Protein AF-A0A959HGX9-F1 (afdb_monomer_lite)

Radius of gyration: 23.61 Å; chains: 1; bounding box: 44×29×68 Å

Sequence (111 aa):
MTEDIKIECPKCGWEPDGGAYWSCTCGHVWDTFATAGRCPACNKQWKHTQCIGYKGGCNQFSLHLDWYKGLDGWLERELEAIEKTTNRQYARASATMPGSVTPYPEEAPWA

Foldseek 3Di:
DPPDFAFADLVQRHGDPQDFDDADPVGDTGRCVVPLQQDPPPRDRDQKDAFDVVSPTDRDIDGSVSRTPCPVVVVVVVVVVVVVVVVVVVVVVVVPDDDDDDDDDPDDPPD

Secondary structure (DSSP, 8-state):
-----EE--TTT-PPP-S---EE-TTS-EE-TTTTTTB-TTT-PBPSEEE--GGGT----EEEGGGGEESHHHHHHHHHHHHHHHHHHHHHHHHHHS-S--PPPPS-----

pLDDT: mean 86.15, std 15.62, range [43.25, 97.75]

Structure (mmCIF, N/CA/C/O backbone):
data_AF-A0A959HGX9-F1
#
_entry.id   AF-A0A959HGX9-F1
#
loop_
_atom_site.group_PDB
_atom_site.id
_atom_site.type_symbol
_atom_site.label_atom_id
_atom_site.label_alt_id
_atom_site.label_comp_id
_atom_site.label_asym_id
_atom_site.label_entity_id
_atom_site.label_seq_id
_atom_site.pdbx_PDB_ins_code
_atom_site.Cartn_x
_atom_site.Cartn_y
_atom_site.Cartn_z
_atom_site.occupancy
_atom_site.B_iso_or_equiv
_atom_site.auth_seq_id
_atom_site.auth_comp_id
_atom_site.auth_asym_id
_atom_site.auth_atom_id
_atom_site.pdbx_PDB_model_num
ATOM 1 N N . MET A 1 1 ? -21.101 3.736 2.443 1.00 43.25 1 MET A N 1
ATOM 2 C CA . MET A 1 1 ? -20.547 4.569 1.361 1.00 43.25 1 MET A CA 1
ATOM 3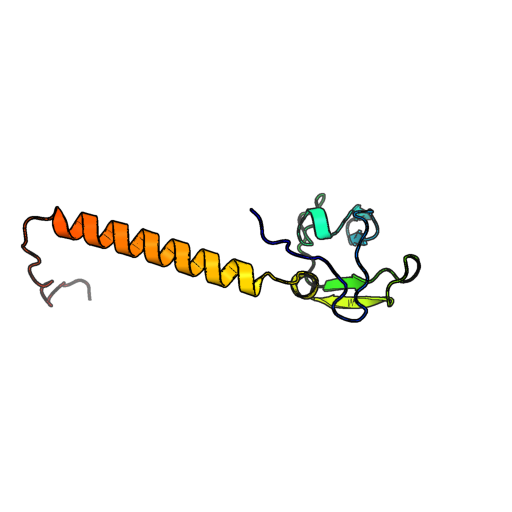 C C . MET A 1 1 ? -19.123 4.847 1.781 1.00 43.25 1 MET A C 1
ATOM 5 O O . MET A 1 1 ? -18.922 5.640 2.684 1.00 43.25 1 MET A O 1
ATOM 9 N N . THR A 1 2 ? -18.184 4.028 1.315 1.00 53.69 2 THR A N 1
ATOM 10 C CA . THR A 1 2 ? -16.759 4.171 1.628 1.00 53.69 2 THR A CA 1
ATOM 11 C C . THR A 1 2 ? -16.293 5.469 0.996 1.00 53.69 2 THR A C 1
ATOM 13 O O . THR A 1 2 ? -16.150 5.511 -0.218 1.00 53.69 2 THR A O 1
ATOM 16 N N . GLU A 1 3 ? -16.147 6.533 1.783 1.00 57.59 3 GLU A N 1
ATOM 17 C CA . GLU A 1 3 ? -15.429 7.715 1.310 1.00 57.59 3 GLU A CA 1
ATOM 18 C C . GLU A 1 3 ? -14.091 7.270 0.728 1.00 57.59 3 GLU A C 1
ATOM 20 O O . GLU A 1 3 ? -13.369 6.475 1.337 1.00 57.59 3 GLU A O 1
ATOM 25 N N . ASP A 1 4 ? -13.869 7.698 -0.510 1.00 71.88 4 ASP A N 1
ATOM 26 C CA . ASP A 1 4 ? -12.917 7.114 -1.436 1.00 71.88 4 ASP A CA 1
ATOM 27 C C . ASP A 1 4 ? -11.490 7.334 -0.939 1.00 71.88 4 ASP A C 1
ATOM 29 O O . ASP A 1 4 ? -10.871 8.369 -1.192 1.00 71.88 4 ASP A O 1
ATOM 33 N N . ILE A 1 5 ? -10.962 6.351 -0.204 1.00 86.31 5 ILE A N 1
ATOM 34 C CA . ILE A 1 5 ? -9.531 6.267 0.071 1.00 86.31 5 ILE A CA 1
ATOM 35 C C . ILE A 1 5 ? -8.840 6.260 -1.287 1.00 86.31 5 ILE A C 1
ATOM 37 O O . ILE A 1 5 ? -8.953 5.303 -2.056 1.00 86.31 5 ILE A O 1
ATOM 41 N N . LYS A 1 6 ? -8.140 7.350 -1.586 1.00 92.12 6 LYS A N 1
ATOM 42 C CA . LYS A 1 6 ? -7.470 7.528 -2.867 1.00 92.12 6 LYS A CA 1
ATOM 43 C C . LYS A 1 6 ? -6.023 7.102 -2.733 1.00 92.12 6 LYS A C 1
ATOM 45 O O . LYS A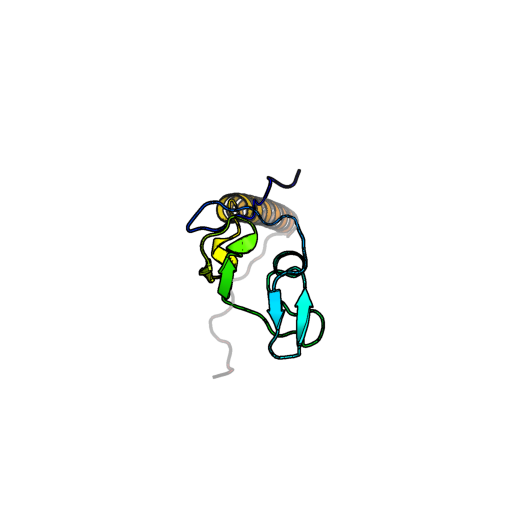 1 6 ? -5.347 7.477 -1.777 1.00 92.12 6 LYS A O 1
ATOM 50 N N . ILE A 1 7 ? -5.549 6.333 -3.702 1.00 94.94 7 ILE A N 1
ATOM 51 C CA . ILE A 1 7 ? -4.167 5.875 -3.738 1.00 94.94 7 ILE A CA 1
ATOM 52 C C . ILE A 1 7 ? -3.413 6.712 -4.761 1.00 94.94 7 ILE A C 1
ATOM 54 O O . ILE A 1 7 ? -3.704 6.652 -5.950 1.00 94.94 7 ILE A O 1
ATOM 58 N N . GLU A 1 8 ? -2.431 7.482 -4.309 1.00 95.81 8 GLU A N 1
ATOM 59 C CA . GLU A 1 8 ? -1.599 8.302 -5.186 1.00 95.81 8 GLU A CA 1
ATOM 60 C C . GLU A 1 8 ? -0.197 8.485 -4.609 1.00 95.81 8 GLU A C 1
ATOM 62 O O . GLU A 1 8 ? 0.026 8.456 -3.399 1.00 95.81 8 GLU A O 1
ATOM 67 N N . CYS A 1 9 ? 0.786 8.694 -5.480 1.00 96.81 9 CYS A N 1
ATOM 68 C CA . CYS A 1 9 ? 2.144 8.943 -5.041 1.00 96.81 9 CYS A CA 1
ATOM 69 C C . CYS A 1 9 ? 2.197 10.264 -4.259 1.00 96.81 9 CYS A C 1
ATOM 71 O O . CYS A 1 9 ? 1.957 11.318 -4.850 1.00 96.81 9 CYS A O 1
ATOM 73 N N . PRO A 1 10 ? 2.650 10.276 -2.992 1.00 96.31 10 PRO A N 1
ATOM 74 C CA . PRO A 1 10 ? 2.667 11.497 -2.181 1.00 96.31 10 PRO A CA 1
ATOM 75 C C . PRO A 1 10 ? 3.644 12.562 -2.697 1.00 96.31 10 PRO A C 1
ATOM 77 O O . PRO A 1 10 ? 3.620 13.696 -2.232 1.00 96.31 10 PRO A O 1
ATOM 80 N N . LYS A 1 11 ? 4.530 12.199 -3.632 1.00 96.19 11 LYS A N 1
ATOM 81 C CA . LYS A 1 11 ? 5.544 13.095 -4.200 1.00 96.19 11 LYS A CA 1
ATOM 82 C C . LYS A 1 11 ? 5.146 13.704 -5.543 1.00 96.19 11 LYS A C 1
ATOM 84 O O . LYS A 1 11 ? 5.609 14.791 -5.856 1.00 96.19 11 LYS A O 1
ATOM 89 N N . CYS A 1 12 ? 4.355 13.001 -6.354 1.00 96.38 12 CYS A N 1
ATOM 90 C CA . CYS A 1 12 ? 4.049 13.435 -7.725 1.00 96.38 12 CYS A CA 1
ATOM 91 C C . CYS A 1 12 ? 2.580 13.281 -8.133 1.00 96.38 12 CYS A C 1
ATOM 93 O O . CYS A 1 12 ? 2.236 13.647 -9.249 1.00 96.38 12 CYS A O 1
ATOM 95 N N . GLY A 1 13 ? 1.726 12.732 -7.266 1.00 95.44 13 GLY A N 1
ATOM 96 C CA . GLY A 1 13 ? 0.303 12.527 -7.540 1.00 95.44 13 GLY A CA 1
ATOM 97 C C . GLY A 1 13 ? -0.014 11.376 -8.496 1.00 95.44 13 GLY A C 1
ATOM 98 O O . GLY A 1 13 ? -1.168 11.203 -8.857 1.00 95.44 13 GLY A O 1
ATOM 99 N N . TRP A 1 14 ? 0.975 10.582 -8.922 1.00 96.06 14 TRP A N 1
ATOM 100 C CA . TRP A 1 14 ? 0.731 9.442 -9.810 1.00 96.06 14 TRP A CA 1
ATOM 101 C C . TRP A 1 14 ? -0.174 8.389 -9.161 1.00 96.06 14 TRP A C 1
ATOM 103 O O . TRP A 1 14 ? 0.122 7.921 -8.059 1.00 96.06 14 TRP A O 1
ATOM 113 N N . GLU A 1 15 ? -1.221 7.981 -9.874 1.00 95.44 15 GLU A N 1
ATOM 114 C CA . GLU A 1 15 ? -2.191 6.978 -9.437 1.00 95.44 15 GLU A CA 1
ATOM 115 C C . GLU A 1 15 ? -1.864 5.607 -10.056 1.00 95.44 15 GLU A C 1
ATOM 117 O O . GLU A 1 15 ? -1.701 5.506 -11.277 1.00 95.44 15 GLU A O 1
ATOM 122 N N . PRO A 1 16 ? -1.740 4.543 -9.245 1.00 92.69 16 PRO A N 1
ATOM 123 C CA . PRO A 1 16 ? -1.541 3.194 -9.751 1.00 92.69 16 PRO A CA 1
ATOM 124 C C . PRO A 1 16 ? -2.810 2.665 -10.433 1.00 92.69 16 PRO A C 1
ATOM 126 O O . PRO A 1 16 ? -3.915 2.816 -9.926 1.00 92.69 16 PRO A O 1
ATOM 129 N N . ASP A 1 17 ? -2.641 1.968 -11.557 1.00 91.62 17 ASP A N 1
ATOM 130 C CA . ASP A 1 17 ? -3.730 1.376 -12.356 1.00 91.62 17 ASP A CA 1
ATOM 131 C C . ASP A 1 17 ? -4.119 -0.055 -11.910 1.00 91.62 17 ASP A C 1
ATOM 133 O O . ASP A 1 17 ? -4.841 -0.754 -12.619 1.00 91.62 17 ASP A O 1
ATOM 137 N N . GLY A 1 18 ? -3.620 -0.512 -10.753 1.00 91.19 18 GLY A N 1
ATOM 138 C CA . GLY A 1 18 ? -3.826 -1.872 -10.231 1.00 91.19 18 GLY A CA 1
ATOM 139 C C . GLY A 1 18 ? -2.944 -2.952 -10.874 1.00 91.19 18 GLY A C 1
ATOM 140 O O . GLY A 1 18 ? -3.134 -4.143 -10.626 1.00 91.19 18 GLY A O 1
ATOM 141 N N . GLY A 1 19 ? -1.977 -2.574 -11.716 1.00 92.50 19 GLY A N 1
ATOM 142 C CA . GLY A 1 19 ? -1.045 -3.521 -12.323 1.00 92.50 19 GLY A CA 1
ATOM 143 C C . GLY A 1 19 ? 0.026 -4.062 -11.365 1.00 92.50 19 GLY A C 1
ATOM 144 O O . GLY A 1 19 ? 0.438 -3.423 -10.394 1.00 92.50 19 GLY A O 1
ATOM 145 N N . ALA A 1 20 ? 0.535 -5.257 -11.677 1.00 93.62 20 ALA A N 1
ATOM 146 C CA . ALA A 1 20 ? 1.593 -5.910 -10.911 1.00 93.62 20 ALA A CA 1
ATOM 147 C C . ALA A 1 20 ? 2.985 -5.367 -11.285 1.00 93.62 20 ALA A C 1
ATOM 149 O O . ALA A 1 20 ? 3.669 -5.923 -12.144 1.00 93.62 20 ALA A O 1
ATOM 150 N N . TYR A 1 21 ? 3.407 -4.274 -10.643 1.00 94.38 21 TYR A N 1
ATOM 151 C CA . TYR A 1 21 ? 4.689 -3.613 -10.941 1.00 94.38 21 TYR A CA 1
ATOM 152 C C . TYR A 1 21 ? 5.771 -3.792 -9.879 1.00 94.38 21 TYR A C 1
ATOM 154 O O . TYR A 1 21 ? 6.935 -3.487 -10.142 1.00 94.38 21 TYR A O 1
ATOM 162 N N . TRP A 1 22 ? 5.417 -4.257 -8.681 1.00 95.75 22 TRP A N 1
ATOM 163 C CA . TRP A 1 22 ? 6.348 -4.338 -7.559 1.00 95.75 22 TRP A CA 1
ATOM 164 C C . TRP A 1 22 ? 6.816 -5.766 -7.353 1.00 95.75 22 TRP A C 1
ATOM 166 O O . TRP A 1 22 ? 6.010 -6.691 -7.334 1.00 95.75 22 TRP A O 1
ATOM 176 N N . SER A 1 23 ? 8.125 -5.936 -7.178 1.00 96.44 23 SER A N 1
ATOM 177 C CA . SER A 1 23 ? 8.758 -7.236 -6.966 1.00 96.44 23 SER A CA 1
ATOM 178 C C . SER A 1 23 ? 9.267 -7.380 -5.535 1.00 96.44 23 SER A C 1
ATOM 180 O O . SER A 1 23 ? 9.846 -6.457 -4.961 1.00 96.44 23 SER A O 1
ATOM 182 N N . CYS A 1 24 ? 9.044 -8.553 -4.945 1.00 96.81 24 CYS A N 1
ATOM 183 C CA . CYS A 1 24 ? 9.465 -8.875 -3.590 1.00 96.81 24 CYS A CA 1
ATOM 184 C C . CYS A 1 24 ? 10.864 -9.483 -3.636 1.00 96.81 24 CYS A C 1
ATOM 186 O O . CYS A 1 24 ? 11.249 -10.134 -4.600 1.00 96.81 24 CYS A O 1
ATOM 188 N N . THR A 1 25 ? 11.573 -9.454 -2.510 1.00 96.25 25 THR A N 1
ATOM 189 C CA . THR A 1 25 ? 12.810 -10.226 -2.314 1.00 96.25 25 THR A CA 1
ATOM 190 C C . THR A 1 25 ? 12.636 -11.743 -2.459 1.00 96.25 25 THR A C 1
ATOM 192 O O . THR A 1 25 ? 13.630 -12.443 -2.583 1.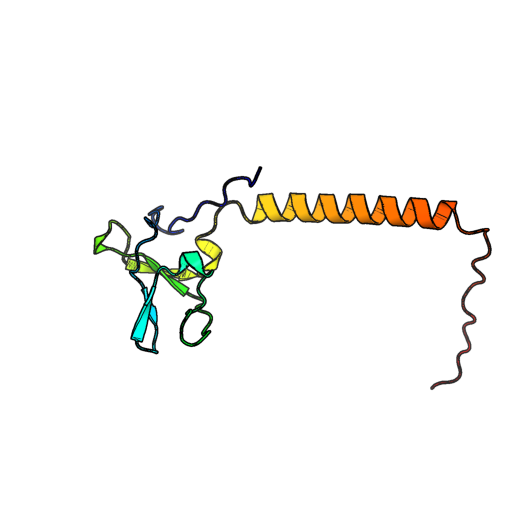00 96.25 25 THR A O 1
ATOM 195 N N . CYS A 1 26 ? 11.403 -12.267 -2.426 1.00 96.62 26 CYS A N 1
ATOM 196 C CA . CYS A 1 26 ? 11.121 -13.678 -2.720 1.00 96.62 26 CYS A CA 1
ATOM 197 C C . CYS A 1 26 ? 10.878 -13.956 -4.216 1.00 96.62 26 CYS A C 1
ATOM 199 O O . CYS A 1 26 ? 10.607 -15.093 -4.579 1.00 96.62 26 CYS A O 1
ATOM 201 N N . GLY A 1 27 ? 10.935 -12.930 -5.073 1.00 96.25 27 GLY A N 1
ATOM 202 C CA . GLY A 1 27 ? 10.701 -13.026 -6.517 1.00 96.25 27 GLY A CA 1
ATOM 203 C C . GLY A 1 27 ? 9.243 -12.857 -6.955 1.00 96.25 27 GLY A C 1
ATOM 204 O O . GLY A 1 27 ? 8.983 -12.766 -8.150 1.00 96.25 27 GLY A O 1
ATOM 205 N N . HIS A 1 28 ? 8.286 -12.786 -6.025 1.00 97.06 28 HIS A N 1
ATOM 206 C CA . HIS A 1 28 ? 6.881 -12.553 -6.367 1.00 97.06 28 HIS A CA 1
ATOM 207 C C . HIS A 1 28 ? 6.654 -11.113 -6.843 1.00 97.06 28 HIS A C 1
ATOM 209 O O . HIS A 1 28 ? 7.096 -10.176 -6.175 1.00 97.06 28 HIS A O 1
ATOM 215 N N . VAL A 1 29 ? 5.943 -10.949 -7.959 1.00 96.81 29 VAL A N 1
ATOM 216 C CA . VAL A 1 29 ? 5.560 -9.649 -8.522 1.00 96.81 29 VAL A CA 1
ATOM 217 C C . VAL A 1 29 ? 4.057 -9.461 -8.349 1.00 96.81 29 VAL A C 1
ATOM 219 O O . VAL A 1 29 ? 3.292 -10.345 -8.727 1.00 96.81 29 VAL A O 1
ATOM 222 N N . TRP A 1 30 ? 3.632 -8.345 -7.759 1.00 96.50 30 TRP A N 1
ATOM 223 C CA . TRP A 1 30 ? 2.222 -8.099 -7.452 1.00 96.50 30 TRP A CA 1
ATOM 224 C C . TRP A 1 30 ? 1.879 -6.610 -7.430 1.00 96.50 30 TRP A C 1
ATOM 226 O O . TRP A 1 30 ? 2.760 -5.747 -7.483 1.00 96.50 30 TRP A O 1
ATOM 236 N N . ASP A 1 31 ? 0.579 -6.319 -7.371 1.00 96.38 31 ASP A N 1
ATOM 237 C CA . ASP A 1 31 ? 0.089 -4.994 -7.014 1.00 96.38 31 ASP A CA 1
ATOM 238 C C . ASP A 1 31 ? 0.207 -4.807 -5.499 1.00 96.38 31 ASP A C 1
ATOM 240 O O . ASP A 1 31 ? -0.509 -5.426 -4.709 1.00 96.38 31 ASP A O 1
ATOM 244 N N . THR A 1 32 ? 1.118 -3.928 -5.091 1.00 95.62 32 THR A N 1
ATOM 245 C CA . THR A 1 32 ? 1.363 -3.647 -3.679 1.00 95.62 32 THR A CA 1
ATOM 246 C C . THR A 1 32 ? 0.140 -3.078 -2.962 1.00 95.62 32 THR A C 1
ATOM 248 O O . THR A 1 32 ? 0.077 -3.198 -1.740 1.00 95.62 32 THR A O 1
ATOM 251 N N . PHE A 1 33 ? -0.807 -2.461 -3.670 1.00 95.31 33 PHE A N 1
ATOM 252 C CA . PHE A 1 33 ? -1.978 -1.831 -3.065 1.00 95.31 33 PHE A CA 1
ATOM 253 C C . PHE A 1 33 ? -3.112 -2.820 -2.790 1.00 95.31 33 PHE A C 1
ATOM 255 O O . PHE A 1 33 ? -3.814 -2.661 -1.794 1.00 95.31 33 PHE A O 1
ATOM 262 N N . ALA A 1 34 ? -3.207 -3.912 -3.556 1.00 94.44 34 ALA A N 1
ATOM 263 C CA . ALA A 1 34 ? -4.170 -4.991 -3.320 1.00 94.44 34 ALA A CA 1
ATOM 264 C C . ALA A 1 34 ? -4.054 -5.641 -1.925 1.00 94.44 34 ALA A C 1
ATOM 266 O O . ALA A 1 34 ? -5.010 -6.224 -1.419 1.00 94.44 34 ALA A O 1
ATOM 267 N N . THR A 1 35 ? -2.881 -5.560 -1.293 1.00 94.88 35 THR A N 1
ATOM 268 C CA . THR A 1 35 ? -2.596 -6.192 0.005 1.00 94.88 35 THR A CA 1
ATOM 269 C C . THR A 1 35 ? -1.983 -5.240 1.026 1.00 94.88 35 THR A C 1
ATOM 271 O O . THR A 1 35 ? -1.341 -5.686 1.983 1.00 94.88 35 THR A O 1
ATOM 274 N N . ALA A 1 36 ? -2.127 -3.931 0.817 1.00 94.56 36 ALA A N 1
ATOM 275 C CA . ALA A 1 36 ? -1.531 -2.903 1.668 1.00 94.56 36 ALA A CA 1
ATOM 276 C C . ALA A 1 36 ? -0.030 -3.128 1.956 1.00 94.56 36 ALA A C 1
ATOM 278 O O . ALA A 1 36 ? 0.450 -2.995 3.084 1.00 94.56 36 ALA A O 1
ATOM 279 N N . GLY A 1 37 ? 0.727 -3.526 0.931 1.00 94.88 37 GLY A N 1
ATOM 280 C CA . GLY A 1 37 ? 2.174 -3.724 0.993 1.00 94.88 37 GLY A CA 1
ATOM 281 C C . GLY A 1 37 ? 2.608 -5.091 1.515 1.00 94.88 37 GLY A C 1
ATOM 282 O O . GLY A 1 37 ? 3.803 -5.316 1.709 1.00 94.88 37 GLY A O 1
ATOM 283 N N . ARG A 1 38 ? 1.683 -6.028 1.741 1.00 97.25 38 ARG A N 1
ATOM 284 C CA . ARG A 1 38 ? 2.018 -7.389 2.174 1.00 97.25 38 ARG A CA 1
ATOM 285 C C . ARG A 1 38 ? 2.218 -8.316 0.980 1.00 97.25 38 ARG A C 1
ATOM 287 O O . ARG A 1 38 ? 1.293 -8.542 0.212 1.00 97.25 38 ARG A O 1
ATOM 294 N N . CYS A 1 39 ? 3.396 -8.911 0.839 1.00 97.12 39 CYS A N 1
ATOM 295 C CA . CYS A 1 39 ? 3.625 -9.902 -0.213 1.00 97.12 39 CYS A CA 1
ATOM 296 C C . CYS A 1 39 ? 2.690 -11.121 -0.029 1.00 97.12 39 CYS A C 1
ATOM 298 O O . CYS A 1 39 ? 2.783 -11.764 1.020 1.00 97.12 39 CYS A O 1
ATOM 300 N N . PRO A 1 40 ? 1.856 -11.492 -1.022 1.00 96.69 40 PRO A N 1
ATOM 301 C CA . PRO A 1 40 ? 0.969 -12.659 -0.938 1.00 96.69 40 PRO A CA 1
ATOM 302 C C . PRO A 1 40 ? 1.705 -13.996 -0.787 1.00 96.69 40 PRO A C 1
ATOM 304 O O . PRO A 1 40 ? 1.174 -14.933 -0.203 1.00 96.69 40 PRO A O 1
ATOM 307 N N . ALA A 1 41 ? 2.930 -14.094 -1.314 1.00 96.62 41 ALA A N 1
ATOM 308 C CA . ALA A 1 41 ? 3.692 -15.341 -1.323 1.00 96.62 41 ALA A CA 1
ATOM 309 C C . ALA A 1 41 ? 4.452 -15.596 -0.011 1.00 96.62 41 ALA A C 1
ATOM 311 O O . ALA A 1 41 ? 4.433 -16.704 0.513 1.00 96.62 41 ALA A O 1
ATOM 312 N N . CYS A 1 42 ? 5.142 -14.582 0.525 1.00 97.25 42 CYS A N 1
ATOM 313 C CA . CYS A 1 42 ? 6.007 -14.742 1.703 1.00 97.25 42 CYS A CA 1
ATOM 314 C C . CYS A 1 42 ? 5.542 -13.965 2.942 1.00 97.25 42 CYS A C 1
ATOM 316 O O . CYS A 1 42 ? 6.240 -13.959 3.953 1.00 97.25 42 CYS A O 1
ATOM 318 N N . ASN A 1 43 ? 4.398 -13.277 2.870 1.00 96.62 43 ASN A N 1
ATOM 319 C CA . ASN A 1 43 ? 3.801 -12.480 3.950 1.00 96.62 43 ASN A CA 1
ATOM 320 C C . ASN A 1 43 ? 4.665 -11.326 4.488 1.00 96.62 43 ASN A C 1
ATOM 322 O O . ASN A 1 43 ? 4.332 -10.714 5.504 1.00 96.62 43 ASN A O 1
ATOM 326 N N . LYS A 1 44 ? 5.755 -10.968 3.801 1.00 96.56 44 LYS A N 1
ATOM 327 C CA . LYS A 1 44 ? 6.581 -9.816 4.174 1.00 96.56 44 LYS A CA 1
ATOM 328 C C . LYS A 1 44 ? 5.784 -8.517 4.030 1.00 96.56 44 LYS A C 1
ATOM 330 O O . LYS A 1 44 ? 5.280 -8.225 2.948 1.00 96.56 44 LYS A O 1
ATOM 335 N N . GLN A 1 45 ? 5.748 -7.718 5.096 1.00 97.75 45 GLN A N 1
ATOM 336 C CA . GLN A 1 45 ? 5.191 -6.366 5.084 1.00 97.75 45 GLN A CA 1
ATOM 337 C C . GLN A 1 45 ? 6.235 -5.361 4.585 1.00 97.75 45 GLN A C 1
ATOM 339 O O . GLN A 1 45 ? 7.270 -5.148 5.225 1.00 97.75 45 GLN A O 1
ATOM 344 N N . TRP A 1 46 ? 5.954 -4.719 3.458 1.00 96.94 46 TRP A N 1
ATOM 345 C CA . TRP A 1 46 ? 6.763 -3.630 2.933 1.00 96.94 46 TRP A CA 1
ATOM 346 C C . TRP A 1 46 ? 6.333 -2.306 3.558 1.00 96.94 46 TRP A C 1
ATOM 348 O O . TRP A 1 46 ? 5.151 -1.972 3.596 1.00 96.94 46 TRP A O 1
ATOM 358 N N . LYS A 1 47 ? 7.314 -1.563 4.086 1.00 97.38 47 LYS A N 1
ATOM 359 C CA . LYS A 1 47 ? 7.101 -0.231 4.679 1.00 97.38 47 LYS A CA 1
ATOM 360 C C . LYS A 1 47 ? 7.226 0.898 3.661 1.00 97.38 47 LYS A C 1
ATOM 362 O O . LYS A 1 47 ? 6.707 1.979 3.900 1.00 97.38 47 LYS A O 1
ATOM 367 N N . HIS A 1 48 ? 7.925 0.651 2.558 1.00 97.12 48 HIS A N 1
ATOM 368 C CA . HIS A 1 48 ? 8.190 1.633 1.515 1.00 97.12 48 HIS A CA 1
ATOM 369 C C . HIS A 1 48 ? 7.788 1.071 0.160 1.00 97.12 48 HIS A C 1
ATOM 371 O O . HIS A 1 48 ? 7.973 -0.119 -0.099 1.00 97.12 48 HIS A O 1
ATOM 377 N N . THR A 1 49 ? 7.308 1.953 -0.707 1.00 97.00 49 THR A N 1
ATOM 378 C CA . THR A 1 49 ? 6.860 1.623 -2.058 1.00 97.00 49 THR A CA 1
ATOM 379 C C . THR A 1 49 ? 7.492 2.582 -3.050 1.00 97.00 49 THR A C 1
ATOM 381 O O . THR A 1 49 ? 7.524 3.794 -2.824 1.00 97.00 49 THR A O 1
ATOM 384 N N . GLN A 1 50 ? 8.017 2.025 -4.140 1.00 96.75 50 GLN A N 1
ATOM 385 C CA . GLN A 1 50 ? 8.590 2.799 -5.232 1.00 96.75 50 GLN A CA 1
ATOM 386 C C . GLN A 1 50 ? 7.486 3.313 -6.154 1.00 96.75 50 GLN A C 1
ATOM 388 O O . GLN A 1 50 ? 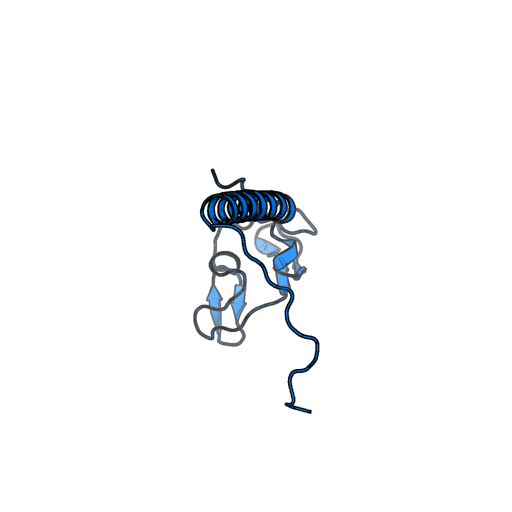6.611 2.552 -6.556 1.00 96.75 50 GLN A O 1
ATOM 393 N N . CYS A 1 51 ? 7.554 4.582 -6.536 1.00 97.06 51 CYS A N 1
ATOM 394 C CA . CYS A 1 51 ? 6.717 5.128 -7.595 1.00 97.06 51 CYS A CA 1
ATOM 395 C C . CYS A 1 51 ? 7.248 4.717 -8.974 1.00 97.06 51 CYS A C 1
ATOM 397 O O . CYS A 1 51 ? 8.431 4.887 -9.242 1.00 97.06 51 CYS A O 1
ATOM 399 N N . ILE A 1 52 ? 6.404 4.185 -9.859 1.00 95.62 52 ILE A N 1
ATOM 400 C CA . ILE A 1 52 ? 6.851 3.546 -11.104 1.00 95.62 52 ILE A CA 1
ATOM 401 C C . ILE A 1 52 ? 7.038 4.579 -12.224 1.00 95.62 52 ILE A C 1
ATOM 403 O O . ILE A 1 52 ? 6.078 5.027 -12.846 1.00 95.62 52 ILE A O 1
ATOM 407 N N . GLY A 1 53 ? 8.284 4.958 -12.519 1.00 94.56 53 GLY A N 1
ATOM 408 C CA . GLY A 1 53 ? 8.570 6.039 -13.468 1.00 94.56 53 GLY A CA 1
ATOM 409 C C . GLY A 1 53 ? 8.204 5.745 -14.917 1.00 94.56 53 GLY A C 1
ATOM 410 O O . GLY A 1 53 ? 7.644 6.605 -15.587 1.00 94.56 53 GLY A O 1
ATOM 411 N N . TYR A 1 54 ? 8.420 4.517 -15.398 1.00 93.62 54 TYR A N 1
ATOM 412 C CA . TYR A 1 54 ? 8.044 4.147 -16.771 1.00 93.62 54 TYR A CA 1
ATOM 413 C C . TYR A 1 54 ? 6.519 4.129 -17.004 1.00 93.62 54 TYR A C 1
ATOM 415 O O . TYR A 1 54 ? 6.076 4.017 -18.144 1.00 93.62 54 TYR A O 1
ATOM 423 N N . LYS A 1 55 ? 5.716 4.257 -15.937 1.00 92.88 55 LYS A N 1
ATOM 424 C CA . LYS A 1 55 ? 4.253 4.413 -15.966 1.00 92.88 55 LYS A CA 1
ATOM 425 C C . LYS A 1 55 ? 3.784 5.860 -15.761 1.00 92.88 55 LYS A C 1
ATOM 427 O O . LYS A 1 55 ? 2.586 6.089 -15.637 1.00 92.88 55 LYS A O 1
ATOM 432 N N . GLY A 1 56 ? 4.705 6.825 -15.722 1.00 93.00 56 GLY A N 1
ATOM 433 C CA . GLY A 1 56 ? 4.404 8.239 -15.471 1.00 93.00 56 GLY A CA 1
ATOM 434 C C . GLY A 1 56 ? 4.650 8.697 -14.030 1.00 93.00 56 GLY A C 1
ATOM 435 O O . GLY A 1 56 ? 4.309 9.824 -13.685 1.00 93.00 56 GLY A O 1
ATOM 436 N N . GLY A 1 57 ? 5.237 7.846 -13.184 1.00 95.25 57 GLY A N 1
ATOM 437 C CA . GLY A 1 57 ? 5.644 8.189 -11.824 1.00 95.25 57 GLY A CA 1
ATOM 438 C C . GLY A 1 57 ? 7.009 8.889 -11.722 1.00 95.25 57 GLY A C 1
ATOM 439 O O . GLY A 1 57 ? 7.670 9.189 -12.713 1.00 95.25 57 GLY A O 1
ATOM 440 N N . CYS A 1 58 ? 7.484 9.099 -10.492 1.00 97.12 58 CYS A N 1
ATOM 441 C CA . CYS A 1 58 ? 8.727 9.834 -10.208 1.00 97.12 58 CYS A CA 1
ATOM 442 C C . CYS A 1 58 ? 9.945 8.968 -9.816 1.00 97.12 58 CYS A C 1
ATOM 444 O O . CYS A 1 58 ? 10.988 9.522 -9.474 1.00 97.12 58 CYS A O 1
ATOM 446 N N . ASN A 1 59 ? 9.848 7.628 -9.812 1.00 96.38 59 ASN A N 1
ATOM 447 C CA . ASN A 1 59 ? 10.906 6.691 -9.360 1.00 96.38 59 ASN A CA 1
ATOM 448 C C . ASN A 1 59 ? 11.349 6.823 -7.892 1.00 96.38 59 ASN A C 1
ATOM 450 O O . ASN A 1 59 ? 12.229 6.090 -7.437 1.00 96.38 59 ASN A O 1
ATOM 454 N N . GLN A 1 60 ? 10.732 7.721 -7.127 1.00 97.62 60 GLN A N 1
ATOM 455 C CA . GLN A 1 60 ? 11.040 7.926 -5.720 1.00 97.62 60 GLN A CA 1
ATOM 456 C C . GLN A 1 60 ? 10.383 6.863 -4.839 1.00 97.62 60 GLN A C 1
ATOM 458 O O . GLN A 1 60 ? 9.290 6.377 -5.130 1.00 97.62 60 GLN A O 1
ATOM 463 N N . PHE A 1 61 ? 11.028 6.560 -3.716 1.00 96.88 61 PHE A N 1
ATOM 464 C CA . PHE A 1 61 ? 10.429 5.777 -2.640 1.00 96.88 61 PHE A CA 1
ATOM 465 C C . PHE A 1 61 ? 9.729 6.700 -1.644 1.00 96.88 61 PHE A C 1
ATOM 467 O O . PHE A 1 61 ? 10.245 7.775 -1.318 1.00 96.88 61 PHE A O 1
ATOM 474 N N . SER A 1 62 ? 8.584 6.249 -1.147 1.00 97.06 62 SER A N 1
ATOM 475 C CA . SER A 1 62 ? 7.839 6.871 -0.048 1.00 97.06 62 SER A CA 1
ATOM 476 C C . SER A 1 62 ? 7.333 5.784 0.899 1.00 97.06 62 SER A C 1
ATOM 478 O O . SER A 1 62 ? 7.304 4.608 0.514 1.00 97.06 62 SER A O 1
ATOM 480 N N . LEU A 1 63 ? 6.948 6.148 2.126 1.00 97.00 63 LEU A N 1
ATOM 481 C CA . LEU A 1 63 ? 6.288 5.205 3.031 1.00 97.00 63 LEU A CA 1
ATOM 482 C C . LEU A 1 63 ? 4.997 4.710 2.384 1.00 97.00 63 LEU A C 1
ATOM 484 O O . LEU A 1 63 ? 4.278 5.494 1.778 1.00 97.00 63 LEU A O 1
ATOM 488 N N . HIS A 1 64 ? 4.706 3.416 2.507 1.00 96.06 64 HIS A N 1
ATOM 489 C CA . HIS A 1 64 ? 3.536 2.811 1.872 1.00 96.06 64 HIS A CA 1
ATOM 490 C C . HIS A 1 64 ? 2.226 3.444 2.371 1.00 96.06 64 HIS A C 1
ATOM 492 O O . HIS A 1 64 ? 1.316 3.649 1.580 1.00 96.06 64 HIS A O 1
ATOM 498 N N . LEU A 1 65 ? 2.157 3.818 3.655 1.00 94.25 65 LEU A N 1
ATOM 499 C CA . LEU A 1 65 ? 0.986 4.480 4.242 1.00 94.25 65 LEU A CA 1
ATOM 500 C C . LEU A 1 65 ? 0.719 5.875 3.653 1.00 94.25 65 LEU A C 1
ATOM 502 O O . LEU A 1 65 ? -0.439 6.241 3.492 1.00 94.25 65 LEU A O 1
ATOM 506 N N . ASP A 1 66 ? 1.758 6.616 3.256 1.00 95.62 66 ASP A N 1
ATOM 507 C CA . ASP A 1 66 ? 1.610 7.977 2.710 1.00 95.62 66 ASP A CA 1
ATOM 508 C C . ASP A 1 66 ? 0.911 8.006 1.341 1.00 95.62 66 ASP A C 1
ATOM 510 O O . ASP A 1 66 ? 0.511 9.072 0.869 1.00 95.62 66 ASP A O 1
ATOM 514 N N . TRP A 1 67 ? 0.794 6.847 0.685 1.00 95.81 67 TRP A N 1
AT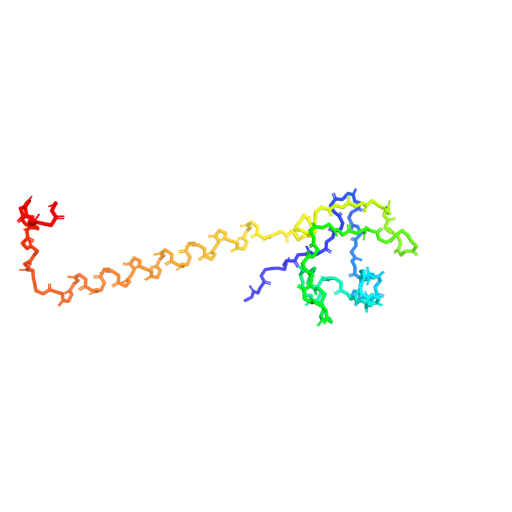OM 515 C CA . TRP A 1 67 ? 0.081 6.714 -0.583 1.00 95.81 67 TRP A CA 1
ATOM 516 C C . TRP A 1 67 ? -1.437 6.788 -0.428 1.00 95.81 67 TRP A C 1
ATOM 518 O O . TRP A 1 67 ? -2.120 7.077 -1.403 1.00 95.81 67 TRP A O 1
ATOM 528 N N . TYR A 1 68 ? -1.966 6.528 0.768 1.00 94.50 68 TYR A N 1
ATOM 529 C CA . TYR A 1 68 ? -3.401 6.513 1.023 1.00 94.50 68 TYR A CA 1
ATOM 530 C C . TYR A 1 68 ? -3.857 7.885 1.520 1.00 94.50 68 TYR A C 1
ATOM 532 O O . TYR A 1 68 ? -3.535 8.308 2.632 1.00 94.50 68 TYR A O 1
ATOM 540 N N . LYS A 1 69 ? -4.626 8.591 0.695 1.00 92.62 69 LYS A N 1
ATOM 541 C CA . LYS A 1 69 ? -5.257 9.868 1.036 1.00 92.62 69 LYS A CA 1
ATOM 542 C C . LYS A 1 69 ? -6.650 9.640 1.615 1.00 92.62 69 LYS A C 1
ATOM 544 O O . LYS A 1 69 ? -7.367 8.747 1.171 1.00 92.62 69 LYS A O 1
ATOM 549 N N . GLY A 1 70 ? -7.029 10.467 2.588 1.00 89.50 70 GLY A N 1
ATOM 550 C CA . GLY A 1 70 ? -8.345 10.416 3.232 1.00 89.50 70 GLY A CA 1
ATOM 551 C C . GLY A 1 70 ? -8.483 9.372 4.345 1.00 89.50 70 GLY A C 1
ATOM 552 O O . GLY A 1 70 ? -9.588 9.174 4.851 1.00 89.50 70 GLY A O 1
ATOM 553 N N . LEU A 1 71 ? -7.387 8.710 4.749 1.00 88.31 71 LEU A N 1
ATOM 554 C CA . LEU A 1 71 ? -7.389 7.775 5.884 1.00 88.31 71 LEU A CA 1
ATOM 555 C C . LEU A 1 71 ? -7.731 8.460 7.209 1.00 88.31 71 LEU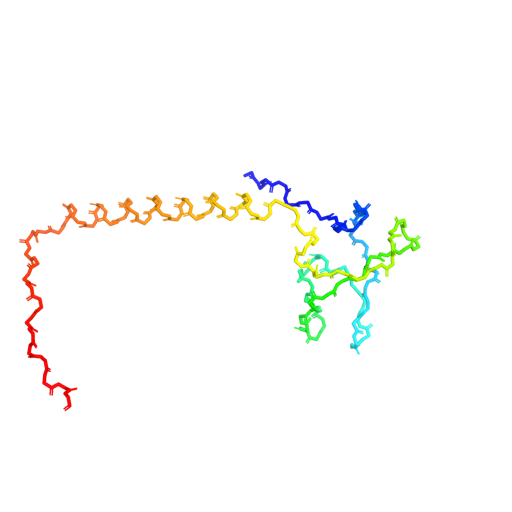 A C 1
ATOM 557 O O . LEU A 1 71 ? -8.428 7.887 8.037 1.00 88.31 71 LEU A O 1
ATOM 561 N N . ASP A 1 72 ? -7.237 9.675 7.397 1.00 87.50 72 ASP A N 1
ATOM 562 C CA . ASP A 1 72 ? -7.503 10.558 8.527 1.00 87.50 72 ASP A CA 1
ATOM 563 C C . ASP A 1 72 ? -8.995 10.880 8.663 1.00 87.50 72 ASP A C 1
ATOM 565 O O . ASP A 1 72 ? -9.576 10.676 9.728 1.00 87.50 72 ASP A O 1
ATOM 569 N N . GLY A 1 73 ? -9.640 11.289 7.567 1.00 87.12 73 GLY A N 1
ATOM 570 C CA . GLY A 1 73 ? -11.082 11.543 7.560 1.00 87.12 73 GLY A CA 1
ATOM 571 C C . GLY A 1 73 ? -11.911 10.290 7.856 1.00 87.12 73 GLY A C 1
ATOM 572 O O . GLY A 1 73 ? -12.883 10.352 8.610 1.00 87.12 73 GLY A O 1
ATOM 573 N N . TRP A 1 74 ? -11.518 9.141 7.294 1.00 87.88 74 TRP A N 1
ATOM 574 C CA . TRP A 1 74 ? -12.164 7.861 7.589 1.00 87.88 74 TRP A CA 1
ATOM 575 C C . TRP A 1 74 ? -12.015 7.466 9.063 1.00 87.88 74 TRP A C 1
ATOM 577 O O . TRP A 1 74 ? -13.004 7.097 9.696 1.00 87.88 74 TRP A O 1
ATOM 587 N N . LEU A 1 75 ? -10.806 7.594 9.617 1.00 89.56 75 LEU A N 1
ATOM 588 C CA . LEU A 1 75 ? -10.507 7.221 10.995 1.00 89.56 75 LEU A CA 1
ATOM 589 C C . LEU A 1 75 ? -11.318 8.044 12.000 1.00 89.56 75 LEU A C 1
ATOM 591 O O . LEU A 1 75 ? -11.902 7.465 12.912 1.00 89.56 75 LEU A O 1
ATOM 595 N N . GLU A 1 76 ? -11.387 9.364 11.822 1.00 90.62 76 GLU A N 1
ATOM 596 C CA . GLU A 1 76 ? -12.128 10.255 12.726 1.00 90.62 76 GLU A CA 1
ATOM 597 C C . GLU A 1 76 ? -13.604 9.845 12.843 1.00 90.62 76 GLU A C 1
ATOM 599 O O . GLU A 1 76 ? -14.141 9.703 13.941 1.00 90.62 76 GLU A O 1
ATOM 604 N N . ARG A 1 77 ? -14.256 9.566 11.709 1.00 88.62 77 ARG A N 1
ATOM 605 C CA . ARG A 1 77 ? -15.664 9.141 11.696 1.00 88.62 77 ARG A CA 1
ATOM 606 C C . ARG A 1 77 ? -15.874 7.783 12.343 1.00 88.62 77 ARG A C 1
ATOM 608 O O . ARG A 1 77 ? -16.869 7.585 13.039 1.00 88.62 77 ARG A O 1
ATOM 615 N N . GLU A 1 78 ? -14.969 6.843 12.091 1.00 91.75 78 GLU A N 1
ATOM 616 C CA . GLU A 1 78 ? -15.071 5.505 12.668 1.00 91.75 78 GLU A CA 1
ATOM 617 C C . GLU A 1 78 ? -14.909 5.563 14.195 1.00 91.75 78 GLU A C 1
ATOM 619 O O . GLU A 1 78 ? -15.687 4.947 14.926 1.00 91.75 78 GLU A O 1
ATOM 624 N N . LEU A 1 79 ? -13.966 6.373 14.691 1.00 94.12 79 LEU A N 1
ATOM 625 C CA . LEU A 1 79 ? -13.789 6.624 16.122 1.00 94.12 79 LEU A CA 1
ATOM 626 C C . LEU A 1 79 ? -15.040 7.256 16.748 1.00 94.12 79 LEU A C 1
ATOM 628 O O . LEU A 1 79 ? -15.526 6.755 17.765 1.00 94.12 79 LEU A O 1
ATOM 632 N N . GLU A 1 80 ? -15.620 8.278 16.113 1.00 94.31 80 GLU A N 1
ATOM 633 C CA . GLU A 1 80 ? -16.861 8.911 16.575 1.00 94.31 80 GLU A CA 1
ATOM 634 C C . GLU A 1 80 ? -18.035 7.907 16.626 1.00 94.31 80 GLU A C 1
ATOM 636 O O . GLU A 1 80 ? -18.843 7.906 17.563 1.00 94.31 80 GLU A O 1
ATOM 641 N N . ALA A 1 81 ? -18.142 7.013 15.637 1.00 91.88 81 ALA A N 1
ATOM 642 C CA . ALA A 1 81 ? -19.183 5.987 15.590 1.00 91.88 81 ALA A CA 1
ATOM 643 C C . ALA A 1 81 ? -19.032 4.951 16.716 1.00 91.88 81 ALA A C 1
ATOM 645 O O . ALA A 1 81 ? -20.028 4.573 17.354 1.00 91.88 81 ALA A O 1
ATOM 646 N N . ILE A 1 82 ? -17.799 4.514 16.992 1.00 94.38 82 ILE A N 1
ATOM 647 C CA . ILE A 1 82 ? -17.488 3.605 18.100 1.00 94.38 82 ILE A CA 1
ATOM 648 C C . ILE A 1 82 ? -17.808 4.275 19.438 1.00 94.38 82 ILE A C 1
ATOM 650 O O . ILE A 1 82 ? -18.460 3.656 20.284 1.00 94.38 82 ILE A O 1
ATOM 654 N N . GLU A 1 83 ? -17.428 5.539 19.626 1.00 95.25 83 GLU A N 1
ATOM 655 C CA . GLU A 1 83 ? -17.711 6.294 20.848 1.00 95.25 83 GLU A CA 1
ATOM 656 C C . GLU A 1 83 ? -19.223 6.415 21.096 1.00 95.25 83 GLU A C 1
ATOM 658 O O . GLU A 1 83 ? -19.717 6.033 22.160 1.00 95.25 83 GLU A O 1
ATOM 663 N N . LYS A 1 84 ? -19.996 6.855 20.093 1.00 92.44 84 LYS A N 1
ATOM 664 C CA . LYS A 1 84 ? -21.465 6.960 20.190 1.00 92.44 84 LYS A CA 1
ATOM 665 C C . LYS A 1 84 ? -22.121 5.619 20.510 1.00 92.44 84 LYS A C 1
ATOM 667 O O . LYS A 1 84 ? -23.050 5.558 21.321 1.00 92.44 84 LYS A O 1
ATOM 672 N N . THR A 1 85 ? -21.648 4.543 19.883 1.00 93.56 85 THR A N 1
ATOM 673 C CA . THR A 1 85 ? -22.171 3.190 20.111 1.00 93.56 85 THR A CA 1
ATOM 674 C C . THR A 1 85 ? -21.882 2.729 21.534 1.00 93.56 85 THR A C 1
ATOM 676 O O . THR A 1 85 ? -22.789 2.252 22.221 1.00 93.56 85 THR A O 1
ATOM 679 N N . THR A 1 86 ? -20.652 2.936 22.000 1.00 92.75 86 THR A N 1
ATOM 680 C CA . THR A 1 86 ? -20.202 2.569 23.346 1.00 92.75 86 THR A CA 1
ATOM 681 C C . THR A 1 86 ? -20.965 3.355 24.411 1.00 92.75 86 THR A C 1
ATOM 683 O O . THR A 1 86 ? -21.541 2.757 25.319 1.00 92.75 86 THR A O 1
ATOM 686 N N . ASN A 1 87 ? -21.090 4.675 24.254 1.00 90.00 87 ASN A N 1
ATOM 687 C CA . ASN A 1 87 ? -21.844 5.536 25.169 1.00 90.00 87 ASN A CA 1
ATOM 688 C C . ASN A 1 87 ? -23.323 5.136 25.240 1.00 90.00 87 ASN A C 1
ATOM 690 O O . ASN A 1 87 ? -23.903 5.066 26.325 1.00 90.00 87 ASN A O 1
ATOM 694 N N . ARG A 1 88 ? -23.940 4.794 24.100 1.00 83.62 88 ARG A N 1
ATOM 695 C CA . ARG A 1 88 ? -25.318 4.283 24.064 1.00 83.62 88 ARG A CA 1
ATOM 696 C C . ARG A 1 88 ? -25.452 2.940 24.783 1.00 83.62 88 ARG A C 1
ATOM 698 O O . ARG A 1 88 ? -26.449 2.724 25.470 1.00 83.62 88 ARG A O 1
ATOM 705 N N . GLN A 1 89 ? -24.498 2.027 24.611 1.00 84.38 89 GLN A N 1
ATOM 706 C CA . GLN A 1 89 ? -24.498 0.737 25.305 1.00 84.38 89 GLN A CA 1
ATOM 707 C C . GLN A 1 89 ? -24.340 0.917 26.816 1.00 84.38 89 GLN A C 1
ATOM 709 O O . GLN A 1 89 ? -25.132 0.348 27.565 1.00 84.38 89 GLN A O 1
ATOM 714 N N . TYR A 1 90 ? -23.396 1.754 27.252 1.00 80.12 90 TYR A N 1
ATOM 715 C CA . TYR A 1 90 ? -23.187 2.066 28.663 1.00 80.12 90 TYR A CA 1
ATOM 716 C C . TYR A 1 90 ? -24.433 2.704 29.287 1.00 80.12 90 TYR A C 1
ATOM 718 O O . TYR A 1 90 ? -24.938 2.201 30.285 1.00 80.12 90 TYR A O 1
ATOM 726 N N . ALA A 1 91 ? -25.015 3.724 28.647 1.00 78.81 91 ALA A N 1
ATOM 727 C CA . ALA A 1 91 ? -26.238 4.367 29.129 1.00 78.81 91 ALA A CA 1
ATOM 728 C C . ALA A 1 91 ? -27.412 3.379 29.271 1.00 78.81 91 ALA A C 1
ATOM 730 O O . ALA A 1 91 ? -28.149 3.427 30.256 1.00 78.81 91 ALA A O 1
ATOM 731 N N . ARG A 1 92 ? -27.573 2.446 28.319 1.00 74.69 92 ARG A N 1
ATOM 732 C CA . ARG A 1 92 ? -28.583 1.377 28.415 1.00 74.69 92 ARG A CA 1
ATOM 733 C C . ARG A 1 92 ? -28.279 0.416 29.563 1.00 74.69 92 ARG A C 1
ATOM 735 O O . ARG A 1 92 ? -29.182 0.106 30.333 1.00 74.69 92 ARG A O 1
ATOM 742 N N . ALA A 1 93 ? -27.035 -0.037 29.697 1.00 73.50 93 ALA A N 1
ATOM 743 C CA . ALA A 1 93 ? -26.630 -0.941 30.770 1.00 73.50 93 ALA A CA 1
ATOM 744 C C . ALA A 1 93 ? -26.861 -0.304 32.152 1.00 73.50 93 ALA A C 1
ATOM 746 O O . ALA A 1 93 ? -27.501 -0.915 33.003 1.00 73.50 93 ALA A O 1
ATOM 747 N N . SER A 1 94 ? -26.453 0.954 32.345 1.00 67.56 94 SER A N 1
ATOM 748 C CA . SER A 1 94 ? -26.660 1.701 33.591 1.00 67.56 94 SER A CA 1
ATOM 749 C C . SER A 1 94 ? -28.137 1.932 33.922 1.00 67.56 94 SER A C 1
ATOM 751 O O . SER A 1 94 ? -28.502 1.866 35.089 1.00 67.56 94 SER A O 1
ATOM 753 N N . ALA A 1 95 ? -29.006 2.140 32.926 1.00 63.47 95 ALA A N 1
ATOM 754 C CA . ALA A 1 95 ? -30.449 2.285 33.147 1.00 63.47 95 ALA A CA 1
ATOM 755 C C . ALA A 1 95 ? -31.151 0.973 33.548 1.00 63.47 95 ALA A C 1
ATOM 757 O O . ALA A 1 95 ? -32.264 1.008 34.069 1.00 63.47 95 ALA A O 1
ATOM 758 N N . THR A 1 96 ? -30.520 -0.180 33.300 1.00 59.53 96 THR A N 1
ATOM 759 C CA . THR A 1 96 ? -31.088 -1.505 33.603 1.00 59.53 96 THR A CA 1
ATOM 760 C C . THR A 1 96 ? -30.477 -2.138 34.857 1.00 59.53 96 THR A C 1
ATOM 762 O O . THR A 1 96 ? -30.965 -3.170 35.314 1.00 59.53 96 THR A O 1
ATOM 765 N N . MET A 1 97 ? -29.428 -1.538 35.433 1.00 53.03 97 MET A N 1
ATOM 766 C CA . MET A 1 97 ? -28.858 -1.999 36.697 1.00 53.03 97 MET A CA 1
ATOM 767 C C . MET A 1 97 ? -29.640 -1.399 37.875 1.00 53.03 97 MET A C 1
ATOM 769 O O . MET A 1 97 ? -29.657 -0.175 38.021 1.00 53.03 97 MET A O 1
ATOM 773 N N . PRO A 1 98 ? -30.279 -2.213 38.740 1.00 52.62 98 PRO A N 1
ATOM 774 C CA . PRO A 1 98 ? -30.770 -1.708 40.014 1.00 52.62 98 PRO A CA 1
ATOM 775 C C . PRO A 1 98 ? -29.567 -1.188 40.809 1.00 52.62 98 PRO A C 1
ATOM 777 O O . PRO A 1 98 ? -28.568 -1.886 40.977 1.00 52.62 98 PRO A O 1
ATOM 780 N N . GLY A 1 99 ? -29.628 0.080 41.213 1.00 59.94 99 GLY A N 1
ATOM 781 C CA . GLY A 1 99 ? -28.502 0.775 41.819 1.00 59.94 99 GLY A CA 1
ATOM 782 C C . GLY A 1 99 ? -28.012 0.102 43.099 1.00 59.94 99 GLY A C 1
ATOM 783 O O . GLY A 1 99 ? -28.715 0.100 44.102 1.00 59.94 99 GLY A O 1
ATOM 784 N N . SER A 1 100 ? -26.776 -0.392 43.074 1.00 57.16 100 SER A N 1
ATOM 785 C CA . SER A 1 100 ? -25.903 -0.488 44.247 1.00 57.16 100 SER A CA 1
ATOM 786 C C . SER A 1 100 ? -24.462 -0.729 43.788 1.00 57.16 100 SER A C 1
ATOM 788 O O . SER A 1 100 ? -23.980 -1.860 43.766 1.00 57.16 100 SER A O 1
ATOM 790 N N . VAL A 1 101 ? -23.762 0.338 43.398 1.00 57.03 101 VAL A N 1
ATOM 791 C CA . VAL A 1 101 ? -22.295 0.308 43.352 1.00 57.03 101 VAL A CA 1
ATOM 792 C C . VAL A 1 101 ? -21.825 0.548 44.782 1.00 57.03 101 VAL A C 1
ATOM 794 O O . VAL A 1 101 ? -21.806 1.684 45.248 1.00 57.03 101 VAL A O 1
ATOM 797 N N . THR A 1 102 ? -21.506 -0.515 45.518 1.00 54.19 102 THR A N 1
ATOM 798 C CA . THR A 1 102 ? -20.689 -0.364 46.726 1.00 54.19 102 THR A CA 1
ATOM 799 C C . THR A 1 102 ? -19.255 -0.057 46.288 1.00 54.19 102 THR A C 1
ATOM 801 O O . THR A 1 102 ? -18.760 -0.742 45.387 1.00 54.19 102 THR A O 1
ATOM 804 N N . PRO A 1 103 ? -18.574 0.939 46.882 1.00 52.97 103 PRO A N 1
ATOM 805 C CA . PRO A 1 103 ? -17.167 1.200 46.595 1.00 52.97 103 PRO A CA 1
ATOM 806 C C . PRO A 1 103 ? -16.335 -0.057 46.867 1.00 52.97 103 PRO A C 1
ATOM 808 O O . PRO A 1 103 ? -16.561 -0.740 47.867 1.00 52.97 103 PRO A O 1
ATOM 811 N N . TYR A 1 104 ? -15.396 -0.369 45.971 1.00 57.12 104 TYR A N 1
ATOM 812 C CA . TYR A 1 104 ? -14.390 -1.406 46.205 1.00 57.12 104 TYR A CA 1
ATOM 813 C C . TYR A 1 104 ? -13.670 -1.114 47.534 1.00 57.12 104 TYR A C 1
ATOM 815 O O . TYR A 1 104 ? -13.186 0.008 47.699 1.00 57.12 104 TYR A O 1
ATOM 823 N N . PRO A 1 105 ? -13.592 -2.066 48.479 1.00 52.69 105 PRO A N 1
ATOM 824 C CA . PRO A 1 105 ? -12.838 -1.854 49.704 1.00 52.69 105 PRO A CA 1
ATOM 825 C C . PRO A 1 105 ? -11.334 -1.821 49.399 1.00 52.69 105 PRO A C 1
ATOM 827 O O . PRO A 1 105 ? -10.822 -2.648 48.646 1.00 52.69 105 PRO A O 1
ATOM 830 N N . GLU A 1 106 ? -10.651 -0.855 50.012 1.00 56.28 106 GLU A N 1
ATOM 831 C CA . GLU A 1 106 ? -9.227 -0.491 49.879 1.00 56.28 106 GLU A CA 1
ATOM 832 C C . GLU A 1 106 ? -8.244 -1.584 50.358 1.00 56.28 106 GLU A C 1
ATOM 834 O O . GLU A 1 106 ? -7.031 -1.424 50.275 1.00 56.28 106 GLU A O 1
ATOM 839 N N . GLU A 1 107 ? -8.742 -2.734 50.814 1.00 56.31 107 GLU A N 1
ATOM 840 C CA . GLU A 1 107 ? -7.955 -3.743 51.525 1.00 56.31 107 GLU A CA 1
ATOM 841 C C . GLU A 1 107 ? -8.072 -5.120 50.850 1.00 56.31 107 GLU A C 1
ATOM 843 O O . GLU A 1 107 ? -8.745 -6.027 51.340 1.00 56.31 107 GLU A O 1
ATOM 848 N N . ALA A 1 108 ? -7.431 -5.290 49.689 1.00 52.03 108 ALA A N 1
ATOM 849 C CA . ALA A 1 108 ? -7.218 -6.611 49.092 1.00 52.03 108 ALA A CA 1
ATOM 850 C C . ALA A 1 108 ? -5.802 -7.126 49.450 1.00 52.03 108 ALA A C 1
ATOM 852 O O . ALA A 1 108 ? -4.834 -6.417 49.179 1.00 52.03 108 ALA A O 1
ATOM 853 N N . PRO A 1 109 ? -5.626 -8.340 50.016 1.00 57.19 109 PRO A N 1
ATOM 854 C CA . PRO A 1 109 ? -4.399 -8.735 50.722 1.00 57.19 109 PRO A CA 1
ATOM 855 C C . PRO A 1 109 ? -3.325 -9.404 49.844 1.00 57.19 109 PRO A C 1
ATOM 857 O O . PRO A 1 109 ? -2.484 -10.133 50.360 1.00 57.19 109 PRO A O 1
ATOM 860 N N . TRP A 1 110 ? -3.337 -9.215 48.524 1.00 61.22 110 TRP A N 1
ATOM 861 C CA . TRP A 1 110 ? -2.355 -9.849 47.628 1.00 61.22 110 TRP A CA 1
ATOM 862 C C . TRP A 1 110 ? -1.135 -8.950 47.356 1.00 61.22 110 TRP A C 1
ATOM 864 O O . TRP A 1 110 ? -0.741 -8.765 46.210 1.00 61.22 110 TRP A O 1
ATOM 874 N N . ALA A 1 111 ? -0.537 -8.401 48.416 1.00 45.25 111 ALA A N 1
ATOM 875 C CA . ALA A 1 111 ? 0.794 -7.786 48.370 1.00 45.25 111 ALA A CA 1
ATOM 876 C C . ALA A 1 111 ? 1.889 -8.824 48.657 1.00 45.25 111 ALA A C 1
ATOM 878 O O . ALA A 1 111 ? 1.690 -9.643 49.584 1.00 45.25 111 ALA A O 1
#